Protein AF-A0A973S9C7-F1 (afdb_monomer_lite)

Structure (mmCIF, N/CA/C/O backbone):
data_AF-A0A973S9C7-F1
#
_entry.id   AF-A0A973S9C7-F1
#
loop_
_atom_site.group_PDB
_atom_site.id
_atom_site.type_symbol
_atom_site.label_atom_id
_atom_site.label_alt_id
_atom_site.label_comp_id
_atom_site.label_asym_id
_atom_site.label_entity_id
_atom_site.label_seq_id
_atom_site.pdbx_PDB_ins_code
_atom_site.Cartn_x
_atom_site.Cartn_y
_atom_site.Cartn_z
_atom_site.occupancy
_atom_site.B_iso_or_equiv
_atom_site.auth_seq_id
_atom_site.auth_comp_id
_atom_site.auth_asym_id
_atom_site.auth_atom_id
_atom_site.pdbx_PDB_model_num
ATOM 1 N N . MET A 1 1 ? 29.580 -9.008 -14.739 1.00 42.59 1 MET A N 1
ATOM 2 C CA . MET A 1 1 ? 28.572 -8.515 -13.777 1.00 42.59 1 MET A CA 1
ATOM 3 C C . MET A 1 1 ? 28.087 -7.168 -14.276 1.00 42.59 1 MET A C 1
ATOM 5 O O . MET A 1 1 ? 28.873 -6.233 -14.287 1.00 42.59 1 MET A O 1
ATOM 9 N N . ARG A 1 2 ? 26.863 -7.077 -14.807 1.00 45.34 2 ARG A N 1
ATOM 10 C CA . ARG A 1 2 ? 26.273 -5.771 -15.119 1.00 45.34 2 ARG A CA 1
ATOM 11 C C . ARG A 1 2 ? 25.661 -5.263 -13.819 1.00 45.34 2 ARG A C 1
ATOM 13 O O . ARG A 1 2 ? 24.608 -5.754 -13.431 1.00 45.34 2 ARG A O 1
ATOM 20 N N . CYS A 1 3 ? 26.336 -4.339 -13.140 1.00 53.03 3 CYS A N 1
ATOM 21 C CA . CYS A 1 3 ? 25.655 -3.444 -12.211 1.00 53.03 3 CYS A CA 1
ATOM 22 C C . CYS A 1 3 ? 24.739 -2.564 -13.067 1.00 53.03 3 CYS A C 1
ATOM 24 O O . CYS A 1 3 ? 25.143 -1.494 -13.510 1.00 53.03 3 CYS A O 1
ATOM 26 N N . GLY A 1 4 ? 23.559 -3.075 -13.423 1.00 59.03 4 GLY A N 1
ATOM 27 C CA . GLY A 1 4 ? 22.479 -2.210 -13.871 1.00 59.03 4 GLY A CA 1
ATOM 28 C C . GLY A 1 4 ? 22.086 -1.385 -12.659 1.00 59.03 4 GLY A C 1
ATOM 29 O O . GLY A 1 4 ? 21.771 -1.968 -11.624 1.00 59.03 4 GLY A O 1
ATOM 30 N N . SER A 1 5 ? 22.201 -0.062 -12.748 1.00 70.56 5 SER A N 1
ATOM 31 C CA . SER A 1 5 ? 21.650 0.845 -11.741 1.00 70.56 5 SER A CA 1
ATOM 32 C C . SER A 1 5 ? 20.204 0.432 -11.475 1.00 70.56 5 SER A C 1
ATOM 34 O O . SER A 1 5 ? 19.425 0.337 -12.428 1.00 70.56 5 SER A O 1
ATOM 36 N N . MET A 1 6 ? 19.869 0.120 -10.222 1.00 80.06 6 MET A N 1
ATOM 37 C CA . MET A 1 6 ? 18.487 -0.191 -9.872 1.00 80.06 6 MET A CA 1
ATOM 38 C C . MET A 1 6 ? 17.629 1.045 -10.168 1.00 80.06 6 MET A C 1
ATOM 40 O O . MET A 1 6 ? 18.028 2.151 -9.796 1.00 80.06 6 MET A O 1
ATOM 44 N N . PRO A 1 7 ? 16.507 0.895 -10.889 1.00 85.94 7 PRO A N 1
ATOM 45 C CA . PRO A 1 7 ? 15.637 2.021 -11.177 1.00 85.94 7 PRO A CA 1
ATOM 46 C C . PRO A 1 7 ? 15.081 2.617 -9.880 1.00 85.94 7 PRO A C 1
ATOM 48 O O . PRO A 1 7 ? 14.730 1.901 -8.938 1.00 85.94 7 PRO A O 1
ATOM 51 N N . ILE A 1 8 ? 15.020 3.947 -9.848 1.00 91.44 8 ILE A N 1
ATOM 52 C CA . ILE A 1 8 ? 14.438 4.706 -8.744 1.00 91.44 8 ILE A CA 1
ATOM 53 C C . ILE A 1 8 ? 12.961 4.898 -9.056 1.00 91.44 8 ILE A C 1
ATOM 55 O O . ILE A 1 8 ? 12.603 5.433 -10.105 1.00 91.44 8 ILE A O 1
ATOM 59 N N . TYR A 1 9 ? 12.111 4.474 -8.131 1.00 92.81 9 TYR A N 1
ATOM 60 C CA . TYR A 1 9 ? 10.676 4.663 -8.219 1.00 92.81 9 TYR A CA 1
ATOM 61 C C . TYR A 1 9 ? 10.216 5.655 -7.166 1.00 92.81 9 TYR A C 1
ATOM 63 O O . TYR A 1 9 ? 10.482 5.506 -5.975 1.00 92.81 9 TYR A O 1
ATOM 71 N N . GLN A 1 10 ? 9.441 6.634 -7.605 1.00 93.75 10 GLN A N 1
ATOM 72 C CA . GLN A 1 10 ? 8.657 7.483 -6.737 1.00 93.75 10 GLN A CA 1
ATOM 73 C C . GLN A 1 10 ? 7.369 6.751 -6.347 1.00 93.75 10 GLN A C 1
ATOM 75 O O . GLN A 1 10 ? 6.475 6.540 -7.171 1.00 93.75 10 GLN A O 1
ATOM 80 N N . ILE A 1 11 ? 7.262 6.395 -5.075 1.00 93.19 11 ILE A N 1
ATOM 81 C CA . ILE A 1 11 ? 6.089 5.783 -4.459 1.00 93.19 11 ILE A CA 1
ATOM 82 C C . ILE A 1 11 ? 5.317 6.879 -3.725 1.00 93.19 11 ILE A C 1
ATOM 84 O O . ILE A 1 11 ? 5.866 7.621 -2.916 1.00 93.19 11 ILE A O 1
ATOM 88 N N . SER A 1 12 ? 4.022 6.992 -3.988 1.00 92.00 12 SER A N 1
ATOM 89 C CA . SER A 1 12 ? 3.121 7.915 -3.305 1.00 92.00 12 SER A CA 1
ATOM 90 C C . SER A 1 12 ? 1.960 7.137 -2.714 1.00 92.00 12 SER A C 1
ATOM 92 O O . SER A 1 12 ? 1.301 6.390 -3.428 1.00 92.00 12 SER A O 1
ATOM 94 N N . VAL A 1 13 ? 1.677 7.354 -1.435 1.00 89.62 13 VAL A N 1
ATOM 95 C CA . VAL A 1 13 ? 0.522 6.781 -0.740 1.00 89.62 13 VAL A CA 1
ATOM 96 C C . VAL A 1 13 ? -0.353 7.921 -0.244 1.00 89.62 13 VAL A C 1
ATOM 98 O O . VAL A 1 13 ? 0.126 8.789 0.484 1.00 89.62 13 VAL A O 1
ATOM 101 N N . VAL A 1 14 ? -1.615 7.947 -0.661 1.00 89.75 14 VAL A N 1
ATOM 102 C CA . VAL A 1 14 ? -2.549 9.038 -0.362 1.00 89.75 14 VAL A CA 1
ATOM 103 C C . VAL A 1 14 ? -3.880 8.480 0.127 1.00 89.75 14 VAL A C 1
ATOM 105 O O . VAL A 1 14 ? -4.466 7.607 -0.503 1.00 89.75 14 VAL A O 1
ATOM 108 N N . ASN A 1 15 ? -4.380 9.020 1.229 1.00 86.44 15 ASN A N 1
ATOM 109 C CA . ASN A 1 15 ? -5.742 8.838 1.725 1.00 86.44 15 ASN A CA 1
ATOM 110 C C . ASN A 1 15 ? -6.351 10.233 1.997 1.00 86.44 15 ASN A C 1
ATOM 112 O O . ASN A 1 15 ? -5.675 11.248 1.835 1.00 86.44 15 ASN A O 1
ATOM 116 N N . ALA A 1 16 ? -7.616 10.300 2.406 1.00 81.88 16 ALA A N 1
ATOM 117 C CA . ALA A 1 16 ? -8.306 11.519 2.812 1.00 81.88 16 ALA A CA 1
ATOM 118 C C . ALA A 1 16 ? -7.528 12.319 3.874 1.00 81.88 16 ALA A C 1
ATOM 120 O O . ALA A 1 16 ? -7.512 13.546 3.813 1.00 81.88 16 ALA A O 1
ATOM 121 N N . ASP A 1 17 ? -6.846 11.627 4.791 1.00 80.75 17 ASP A N 1
ATOM 122 C CA . ASP A 1 17 ? -6.225 12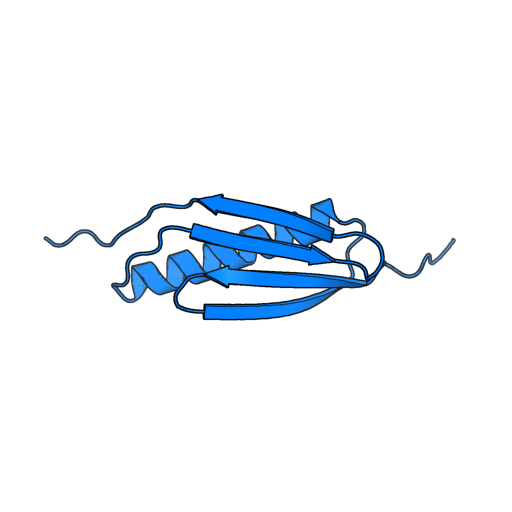.245 5.968 1.00 80.75 17 ASP A CA 1
ATOM 123 C C . ASP A 1 17 ? -4.693 12.366 5.890 1.00 80.75 17 ASP A C 1
ATOM 125 O O . ASP A 1 17 ? -4.084 13.028 6.728 1.00 80.75 17 ASP A O 1
ATOM 129 N N . PHE A 1 18 ? -4.034 11.749 4.900 1.00 82.44 18 PHE A N 1
ATOM 130 C CA . PHE A 1 18 ? -2.574 11.830 4.758 1.00 82.44 18 PHE A CA 1
ATOM 131 C C . PHE A 1 18 ? -2.091 11.631 3.319 1.00 82.44 18 PHE A C 1
ATOM 133 O O . PHE A 1 18 ? -2.731 10.983 2.495 1.00 82.44 18 PHE A O 1
ATOM 140 N N . SER A 1 19 ? -0.899 12.156 3.034 1.00 88.12 19 SER A N 1
ATOM 141 C CA . SER A 1 19 ? -0.204 11.991 1.758 1.00 88.12 19 SER A CA 1
ATOM 142 C C .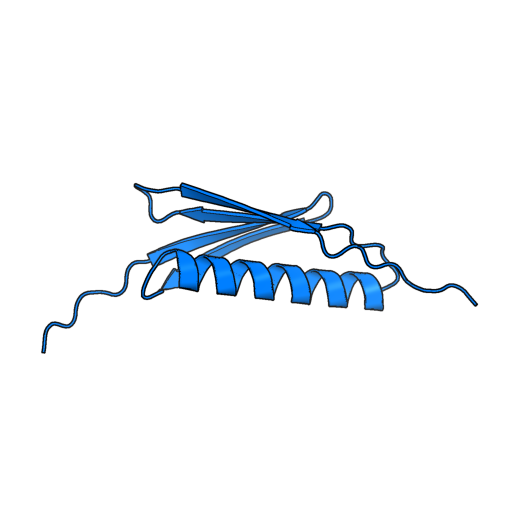 SER A 1 19 ? 1.293 11.857 2.008 1.00 88.12 19 SER A C 1
ATOM 144 O O . SER A 1 19 ? 1.935 12.809 2.448 1.00 88.12 19 SER A O 1
ATOM 146 N N . VAL A 1 20 ? 1.859 10.702 1.669 1.00 88.12 20 VAL A N 1
ATOM 147 C CA . VAL A 1 20 ? 3.292 10.410 1.780 1.00 88.12 20 VAL A CA 1
ATOM 148 C C . VAL A 1 20 ? 3.861 10.145 0.392 1.00 88.12 20 VAL A C 1
ATOM 150 O O . VAL A 1 20 ? 3.214 9.518 -0.446 1.00 88.12 20 VAL A O 1
ATOM 153 N N . LYS A 1 21 ? 5.074 10.639 0.145 1.00 91.81 21 LYS A N 1
ATOM 154 C CA . LYS A 1 21 ? 5.844 10.396 -1.076 1.00 91.81 21 LYS A CA 1
ATOM 155 C C . LYS A 1 21 ? 7.256 9.993 -0.686 1.00 91.81 21 LYS A C 1
ATOM 157 O O . LYS A 1 21 ? 7.849 10.664 0.154 1.00 91.81 21 LYS A O 1
ATOM 162 N N . ASN A 1 22 ? 7.768 8.938 -1.299 1.00 91.06 22 ASN A N 1
ATOM 163 C CA . ASN A 1 22 ? 9.126 8.462 -1.097 1.00 91.06 22 ASN A CA 1
ATOM 164 C C . ASN A 1 22 ? 9.746 8.036 -2.429 1.00 91.06 22 ASN A C 1
ATOM 166 O O . ASN A 1 22 ? 9.027 7.620 -3.335 1.00 91.06 22 ASN A O 1
ATOM 170 N N . GLU A 1 23 ? 11.063 8.143 -2.544 1.00 91.81 23 GLU A N 1
ATOM 171 C CA . GLU A 1 23 ? 11.819 7.638 -3.690 1.00 91.81 23 GLU A CA 1
ATOM 172 C C . GLU A 1 23 ? 12.665 6.459 -3.220 1.00 91.81 23 GLU A C 1
ATOM 174 O O . GLU A 1 23 ? 13.472 6.593 -2.301 1.00 91.81 23 GLU A O 1
ATOM 179 N N . GLU A 1 24 ? 12.444 5.292 -3.819 1.00 90.06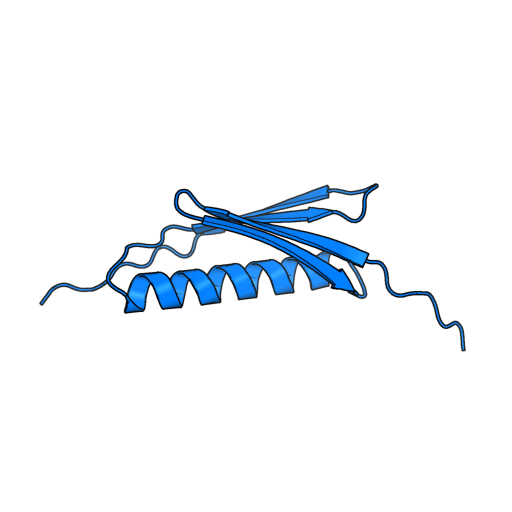 24 GLU A N 1
ATOM 180 C CA . GLU A 1 24 ? 13.093 4.047 -3.416 1.00 90.06 24 GLU A CA 1
ATOM 181 C C . GLU A 1 24 ? 13.611 3.285 -4.635 1.00 90.06 24 GLU A C 1
ATOM 183 O O . GLU A 1 24 ? 12.980 3.241 -5.695 1.00 90.06 24 GLU A O 1
ATOM 188 N N . GLU A 1 25 ? 14.778 2.666 -4.475 1.00 91.69 25 GLU A N 1
ATOM 189 C CA . GLU A 1 25 ? 15.342 1.767 -5.474 1.00 91.69 25 GLU A CA 1
ATOM 190 C C . GLU A 1 25 ? 14.605 0.427 -5.433 1.00 91.69 25 GLU A C 1
ATOM 192 O O . GLU A 1 25 ? 14.578 -0.261 -4.409 1.00 91.69 25 GLU A O 1
ATOM 197 N N . HIS A 1 26 ? 14.035 0.026 -6.567 1.00 90.06 26 HIS A N 1
ATOM 198 C CA . HIS A 1 26 ? 13.379 -1.269 -6.700 1.00 90.06 26 HIS A CA 1
ATOM 199 C C . HIS A 1 26 ? 13.769 -1.951 -8.010 1.00 90.06 26 HIS A C 1
ATOM 201 O O . HIS A 1 26 ? 14.087 -1.285 -8.991 1.00 90.06 26 HIS A O 1
ATOM 207 N N . PRO A 1 27 ? 13.747 -3.294 -8.055 1.00 89.06 27 PRO A N 1
ATOM 208 C CA . PRO A 1 27 ? 14.082 -4.030 -9.272 1.00 89.06 27 PRO A CA 1
ATOM 209 C C . PRO A 1 27 ? 13.068 -3.806 -10.403 1.00 89.06 27 PRO A C 1
ATOM 211 O O . PRO A 1 27 ? 13.441 -3.889 -11.570 1.00 89.06 27 PRO A O 1
ATOM 214 N N . ASP A 1 28 ? 11.806 -3.532 -10.062 1.00 88.31 28 ASP A N 1
ATOM 215 C CA . ASP A 1 28 ? 10.721 -3.255 -10.999 1.00 88.31 28 ASP A CA 1
ATOM 216 C C . ASP A 1 28 ? 9.562 -2.498 -10.314 1.00 88.31 28 ASP A C 1
ATOM 218 O O . ASP A 1 28 ? 9.498 -2.370 -9.084 1.00 88.31 28 ASP A O 1
ATOM 222 N N . ALA A 1 29 ? 8.615 -2.013 -11.123 1.00 87.88 29 ALA A N 1
ATOM 223 C CA . ALA A 1 29 ? 7.450 -1.265 -10.652 1.00 87.88 29 ALA A CA 1
ATOM 224 C C . ALA A 1 29 ? 6.513 -2.094 -9.753 1.00 87.88 29 ALA A C 1
ATOM 226 O O . ALA A 1 29 ? 5.838 -1.529 -8.892 1.00 87.88 29 ALA A O 1
ATOM 227 N N . ALA A 1 30 ? 6.467 -3.421 -9.919 1.00 89.12 30 ALA A N 1
ATOM 228 C CA . ALA A 1 30 ? 5.618 -4.289 -9.106 1.00 89.12 30 ALA A CA 1
ATOM 229 C C . ALA A 1 30 ? 6.179 -4.437 -7.684 1.00 89.12 30 ALA A C 1
ATOM 231 O O . ALA A 1 30 ? 5.420 -4.406 -6.714 1.00 89.12 30 ALA A O 1
ATOM 232 N N . ALA A 1 31 ? 7.503 -4.529 -7.544 1.00 90.62 31 ALA A N 1
ATOM 233 C CA . ALA A 1 31 ? 8.192 -4.516 -6.262 1.00 90.62 31 ALA A CA 1
ATOM 234 C C . ALA A 1 31 ? 7.987 -3.179 -5.532 1.00 90.62 31 ALA A C 1
ATOM 236 O O . ALA A 1 31 ? 7.634 -3.183 -4.351 1.00 90.62 31 ALA A O 1
ATOM 237 N N . ALA A 1 32 ? 8.113 -2.054 -6.246 1.00 91.19 32 ALA A N 1
ATOM 238 C CA . ALA A 1 32 ? 7.819 -0.726 -5.706 1.00 91.19 32 ALA A CA 1
ATOM 239 C C . ALA A 1 32 ? 6.345 -0.585 -5.276 1.00 91.19 32 ALA A C 1
ATOM 241 O O . ALA A 1 32 ? 6.046 -0.094 -4.188 1.00 91.19 32 ALA A O 1
ATOM 242 N N . ALA A 1 33 ? 5.403 -1.089 -6.080 1.00 90.56 33 ALA A N 1
ATOM 243 C CA . ALA A 1 33 ? 3.983 -1.094 -5.728 1.00 90.56 33 ALA A CA 1
ATOM 244 C C . ALA A 1 33 ? 3.712 -1.946 -4.484 1.00 90.56 33 ALA A C 1
ATOM 246 O O . ALA A 1 33 ? 3.002 -1.507 -3.580 1.00 90.56 33 ALA A O 1
ATOM 247 N N . GLY A 1 34 ? 4.322 -3.130 -4.391 1.00 92.25 34 GLY A N 1
ATOM 248 C CA . GLY A 1 34 ? 4.231 -3.992 -3.215 1.00 92.25 34 GLY A CA 1
ATOM 249 C C . GLY A 1 34 ? 4.725 -3.305 -1.941 1.00 92.25 34 GLY A C 1
ATOM 250 O O . GLY A 1 34 ? 4.111 -3.464 -0.884 1.00 92.25 34 GLY A O 1
ATOM 251 N N . GLN A 1 35 ? 5.788 -2.506 -2.038 1.00 91.62 35 GLN A N 1
ATOM 252 C CA . GLN A 1 35 ? 6.289 -1.708 -0.921 1.00 91.62 35 GLN A CA 1
ATOM 253 C C . GLN A 1 35 ? 5.310 -0.592 -0.530 1.00 91.62 35 GLN A C 1
ATOM 255 O O . GLN A 1 35 ? 4.959 -0.471 0.644 1.00 91.62 35 GLN A O 1
ATOM 260 N N . GLY A 1 36 ? 4.780 0.153 -1.504 1.00 90.44 36 GLY A N 1
ATOM 261 C CA . GLY A 1 36 ? 3.759 1.175 -1.256 1.00 90.44 36 GLY A CA 1
ATOM 262 C C . GLY A 1 36 ? 2.484 0.617 -0.611 1.00 90.44 36 GLY A C 1
ATOM 263 O O . GLY A 1 36 ? 1.945 1.220 0.315 1.00 90.44 36 GLY A O 1
ATOM 264 N N . ILE A 1 37 ? 2.037 -0.572 -1.030 1.00 91.12 37 ILE A N 1
ATOM 265 C CA . ILE A 1 37 ? 0.883 -1.274 -0.441 1.00 91.12 37 ILE A CA 1
ATOM 266 C C . ILE A 1 37 ? 1.160 -1.661 1.018 1.00 91.12 37 ILE A C 1
ATOM 268 O O . ILE A 1 37 ? 0.306 -1.451 1.879 1.00 91.12 37 ILE A O 1
ATOM 272 N N . LYS A 1 38 ? 2.350 -2.193 1.326 1.00 90.88 38 LYS A N 1
ATOM 273 C CA . LYS A 1 38 ? 2.746 -2.501 2.712 1.00 90.88 38 LYS A CA 1
ATOM 274 C C . LYS A 1 38 ? 2.773 -1.247 3.583 1.00 90.88 38 LYS A C 1
ATOM 276 O O . LYS A 1 38 ? 2.268 -1.286 4.701 1.00 90.88 38 LYS A O 1
ATOM 281 N N . GLY A 1 39 ? 3.311 -0.144 3.063 1.00 88.94 39 GLY A N 1
ATOM 282 C CA . GLY A 1 39 ? 3.301 1.149 3.747 1.00 88.94 39 GLY A CA 1
ATOM 283 C C . GLY A 1 39 ? 1.880 1.639 4.032 1.00 88.94 39 GLY A C 1
ATOM 284 O O . GLY A 1 39 ? 1.570 2.000 5.164 1.00 88.94 39 GLY A O 1
ATOM 285 N N . ALA A 1 40 ? 0.985 1.566 3.042 1.00 88.19 40 ALA A N 1
ATOM 286 C CA . ALA A 1 40 ? -0.426 1.917 3.208 1.00 88.19 40 ALA A CA 1
ATOM 287 C C . ALA A 1 40 ? -1.118 1.090 4.305 1.00 88.19 40 ALA A C 1
ATOM 289 O O . ALA A 1 40 ? -1.867 1.638 5.112 1.00 88.19 40 ALA A O 1
ATOM 290 N N . LEU A 1 41 ? -0.847 -0.218 4.354 1.00 87.62 41 LEU A N 1
ATOM 291 C CA . LEU A 1 41 ? -1.376 -1.118 5.382 1.00 87.62 41 LEU A CA 1
ATOM 292 C C . LEU A 1 41 ? -0.832 -0.791 6.777 1.00 87.62 41 LEU A C 1
ATOM 294 O O . LEU A 1 41 ? -1.601 -0.793 7.734 1.00 87.62 41 LEU A O 1
ATOM 298 N N . ALA A 1 42 ? 0.464 -0.494 6.895 1.00 88.19 42 ALA A N 1
ATOM 299 C CA . ALA A 1 42 ? 1.081 -0.124 8.167 1.00 88.19 42 ALA A CA 1
ATOM 300 C C . ALA A 1 42 ? 0.472 1.168 8.732 1.00 88.19 42 ALA A C 1
ATOM 302 O O . ALA A 1 42 ? 0.049 1.188 9.885 1.00 88.19 42 ALA A O 1
ATOM 303 N N . VAL A 1 43 ? 0.324 2.202 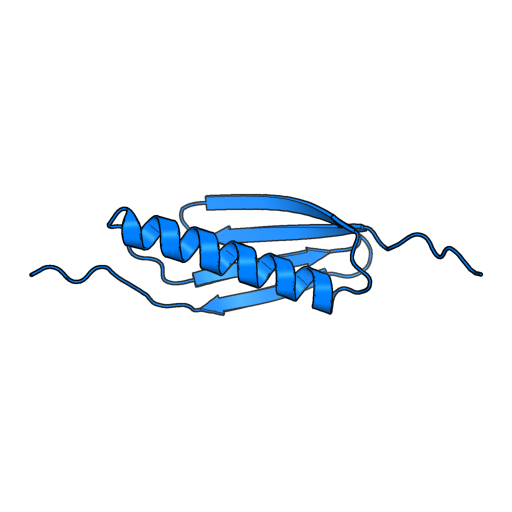7.896 1.00 85.06 43 VAL A N 1
ATOM 304 C CA . VAL A 1 43 ? -0.334 3.458 8.295 1.00 85.06 43 VAL A CA 1
ATOM 305 C C . VAL A 1 43 ? -1.794 3.215 8.681 1.00 85.06 43 VAL A C 1
ATOM 307 O O . VAL A 1 43 ? -2.275 3.765 9.669 1.00 85.06 43 VAL A O 1
ATOM 310 N N . GLY A 1 44 ? -2.507 2.367 7.935 1.00 84.88 44 GLY A N 1
ATOM 311 C CA . GLY A 1 44 ? -3.885 2.013 8.270 1.00 84.88 44 GLY A CA 1
ATOM 312 C C . GLY A 1 44 ? -4.016 1.304 9.615 1.00 84.88 44 GLY A C 1
ATOM 313 O O . GLY A 1 44 ? -4.916 1.625 10.388 1.00 84.88 44 GLY A O 1
ATOM 314 N N . LEU A 1 45 ? -3.093 0.393 9.929 1.00 86.00 45 LEU A N 1
ATOM 315 C CA . LEU A 1 45 ? -3.034 -0.266 11.231 1.00 86.00 45 LEU A CA 1
ATOM 316 C C . LEU A 1 45 ? -2.793 0.744 12.360 1.00 86.00 45 LEU A C 1
ATOM 318 O O . LEU A 1 45 ? -3.513 0.717 13.354 1.00 86.00 45 LEU A O 1
ATOM 322 N N . GLU A 1 46 ? -1.821 1.645 12.208 1.00 86.56 46 GLU A N 1
ATOM 323 C CA . GLU A 1 46 ? -1.540 2.685 13.205 1.00 86.56 46 GLU A CA 1
ATOM 324 C C . GLU A 1 46 ? -2.746 3.606 13.428 1.00 86.56 46 GLU A C 1
ATOM 326 O O . GLU A 1 46 ? -3.097 3.893 14.573 1.00 86.56 46 GLU A O 1
ATOM 331 N N . ALA A 1 47 ? -3.431 4.013 12.354 1.00 84.12 47 ALA A N 1
ATOM 332 C CA . ALA A 1 47 ? -4.634 4.837 12.439 1.00 84.12 47 ALA A CA 1
ATOM 333 C C . ALA A 1 47 ? -5.753 4.140 13.231 1.00 84.12 47 ALA A C 1
ATOM 335 O O . ALA A 1 47 ? -6.352 4.762 14.111 1.00 84.12 47 ALA A O 1
ATOM 336 N N . VAL A 1 48 ? -5.990 2.849 12.968 1.00 85.50 48 VAL A N 1
ATOM 337 C CA . VAL A 1 48 ? -6.987 2.035 13.686 1.00 85.50 48 VAL A CA 1
ATOM 338 C C . VAL A 1 48 ? -6.614 1.844 15.149 1.00 85.50 48 VAL A C 1
ATOM 340 O O . VAL A 1 48 ? -7.466 2.015 16.018 1.00 85.50 48 VAL A O 1
ATOM 343 N N . LEU A 1 49 ? -5.349 1.544 15.449 1.00 86.12 49 LEU A N 1
ATOM 344 C CA . LEU A 1 49 ? -4.871 1.422 16.829 1.00 86.12 49 LEU A CA 1
ATOM 345 C C . LEU A 1 49 ? -4.979 2.746 17.601 1.00 86.12 49 LEU A C 1
ATOM 347 O O . LEU A 1 49 ? -5.180 2.731 18.813 1.00 86.12 49 LEU A O 1
ATOM 351 N N . ALA A 1 50 ? -4.903 3.880 16.904 1.00 86.38 50 ALA A N 1
ATOM 352 C CA . ALA A 1 50 ? -5.150 5.207 17.463 1.00 86.38 50 ALA A CA 1
ATOM 353 C C . ALA A 1 50 ? -6.648 5.572 17.579 1.00 86.38 50 ALA A C 1
ATOM 355 O O . ALA A 1 50 ? -6.967 6.674 18.020 1.00 86.38 50 ALA A O 1
ATOM 356 N N . GLY A 1 51 ? -7.568 4.678 17.195 1.00 84.50 51 GLY A N 1
ATOM 357 C CA . GLY A 1 51 ? -9.016 4.886 17.298 1.00 84.50 51 GLY A CA 1
ATOM 358 C C . GLY A 1 51 ? -9.677 5.509 16.063 1.00 84.50 51 GLY A C 1
ATOM 359 O O . GLY A 1 51 ? -10.861 5.838 16.108 1.00 84.50 51 GLY A O 1
ATOM 360 N N . ASN A 1 52 ? -8.955 5.660 14.952 1.00 84.81 52 ASN A N 1
ATOM 361 C CA . ASN A 1 52 ? -9.489 6.227 13.714 1.00 84.81 52 ASN A CA 1
ATOM 362 C C . ASN A 1 52 ? -9.923 5.124 12.742 1.00 84.81 52 ASN A C 1
ATOM 364 O O . ASN A 1 52 ? -9.339 4.046 12.690 1.00 84.81 52 ASN A O 1
ATOM 368 N N . SER A 1 53 ? -10.944 5.385 11.931 1.00 82.25 53 SER A N 1
ATOM 369 C CA . SER A 1 53 ? -11.323 4.452 10.861 1.00 82.25 53 SER A CA 1
ATOM 370 C C . SER A 1 53 ? -10.389 4.600 9.662 1.00 82.25 53 SER A C 1
ATOM 372 O O . SER A 1 53 ? -10.030 5.717 9.296 1.00 82.25 53 SER A O 1
ATOM 374 N N . PHE A 1 54 ? -10.041 3.489 9.009 1.00 84.06 54 PHE A N 1
ATOM 375 C CA . PHE A 1 54 ? -9.226 3.497 7.796 1.00 84.06 54 PHE A CA 1
ATOM 376 C C . PHE A 1 54 ? -9.876 2.643 6.705 1.00 84.06 54 PHE A C 1
ATOM 378 O O . PHE A 1 54 ? -9.984 1.420 6.814 1.00 84.06 54 PHE A O 1
ATOM 385 N N . PHE A 1 55 ? -10.301 3.289 5.619 1.00 83.69 55 PHE A N 1
ATOM 386 C CA . PHE A 1 55 ? -11.027 2.614 4.540 1.00 83.69 55 PHE A CA 1
ATOM 387 C C . PHE A 1 55 ? -10.114 2.158 3.401 1.00 83.69 55 PHE A C 1
ATOM 389 O O . PHE A 1 55 ? -10.319 1.083 2.832 1.00 83.69 55 PHE A O 1
ATOM 396 N N . GLY A 1 56 ? -9.062 2.916 3.110 1.00 87.94 56 GLY A N 1
ATOM 397 C CA . GLY A 1 56 ? -8.088 2.551 2.096 1.00 87.94 56 GLY A CA 1
ATOM 398 C C . GLY A 1 56 ? -7.154 3.695 1.748 1.00 87.94 56 GLY A C 1
ATOM 399 O O . GLY A 1 56 ? -7.305 4.798 2.253 1.00 87.94 56 GLY A O 1
ATOM 400 N N . ALA A 1 57 ? -6.205 3.436 0.861 1.00 90.62 57 ALA A N 1
ATOM 401 C CA . ALA A 1 57 ? -5.322 4.458 0.323 1.00 90.62 57 ALA A CA 1
ATOM 402 C C . ALA A 1 57 ? -5.060 4.198 -1.160 1.00 90.62 57 ALA A C 1
ATOM 404 O O . ALA A 1 57 ? -5.004 3.053 -1.614 1.00 90.62 57 ALA A O 1
ATOM 405 N N . GLU A 1 58 ? -4.868 5.268 -1.915 1.00 92.75 58 GLU A N 1
ATOM 406 C CA . GLU A 1 58 ? -4.304 5.197 -3.248 1.00 92.75 58 GLU A CA 1
ATOM 407 C C . GLU A 1 58 ? -2.785 5.042 -3.148 1.00 92.75 58 GLU A C 1
ATOM 409 O O . GLU A 1 58 ? -2.112 5.854 -2.516 1.00 92.75 58 GLU A O 1
ATOM 414 N N . VAL A 1 59 ? -2.242 4.036 -3.828 1.00 92.88 59 VAL A N 1
ATO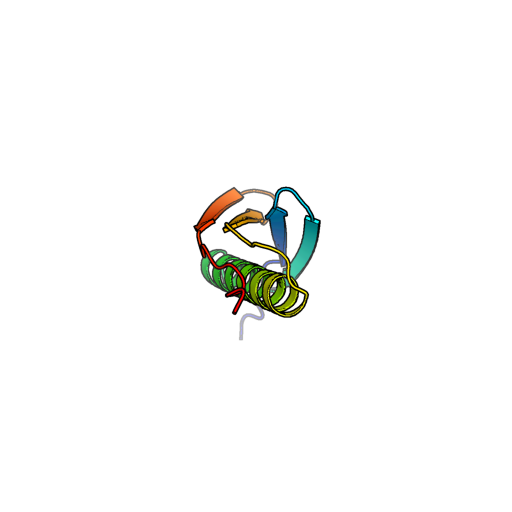M 415 C CA . VAL A 1 59 ? -0.805 3.859 -4.034 1.00 92.88 59 VAL A CA 1
ATOM 416 C C . VAL A 1 59 ? -0.492 4.165 -5.495 1.00 92.88 59 VAL A C 1
ATOM 418 O O . VAL A 1 59 ? -0.989 3.504 -6.404 1.00 92.88 59 VAL A O 1
ATOM 421 N N . SER A 1 60 ? 0.336 5.175 -5.735 1.00 92.31 60 SER A N 1
ATOM 422 C CA . SER A 1 60 ? 0.886 5.511 -7.048 1.00 92.31 60 SER A CA 1
ATOM 423 C C . SER A 1 60 ? 2.376 5.185 -7.080 1.00 92.31 60 SER A C 1
ATOM 425 O O . SER A 1 60 ? 3.095 5.531 -6.150 1.00 92.31 60 SER A O 1
ATOM 427 N N . VAL A 1 61 ? 2.848 4.588 -8.167 1.00 92.81 61 VAL A N 1
ATOM 428 C CA . VAL A 1 61 ? 4.271 4.339 -8.428 1.00 92.81 61 VAL A CA 1
ATOM 429 C C . VAL A 1 61 ? 4.635 4.964 -9.765 1.00 92.81 61 VAL A C 1
ATOM 431 O O . VAL A 1 61 ? 3.877 4.824 -10.727 1.00 92.81 61 VAL A O 1
ATOM 434 N N . SER A 1 62 ? 5.763 5.666 -9.827 1.00 91.50 62 SER A N 1
ATOM 435 C CA . SER A 1 62 ? 6.250 6.331 -11.035 1.00 91.50 62 SER A CA 1
ATOM 436 C C . SER A 1 62 ? 7.770 6.255 -11.136 1.00 91.50 62 SER A C 1
ATOM 438 O O . SER A 1 62 ? 8.440 6.530 -10.153 1.00 91.50 62 SER A O 1
ATOM 440 N N . ASP A 1 63 ? 8.319 5.950 -12.308 1.00 87.75 63 ASP A N 1
ATOM 441 C CA . ASP A 1 63 ? 9.764 6.066 -12.610 1.00 87.75 63 ASP A CA 1
ATOM 442 C C . ASP A 1 63 ? 10.093 7.295 -13.482 1.00 87.75 63 ASP A C 1
ATOM 444 O O . ASP A 1 63 ? 11.218 7.470 -13.940 1.00 87.75 63 ASP A O 1
ATOM 448 N N . GLY A 1 64 ? 9.099 8.159 -13.717 1.00 80.62 64 GLY A N 1
ATOM 449 C CA . GLY A 1 64 ? 9.218 9.356 -14.553 1.00 80.62 64 GLY A CA 1
ATOM 450 C C . GLY A 1 64 ? 8.745 9.151 -15.994 1.00 80.62 64 GLY A C 1
ATOM 451 O O . GLY A 1 64 ? 8.278 10.113 -16.601 1.00 80.62 64 GLY A O 1
ATOM 452 N N . GLU A 1 65 ? 8.762 7.920 -16.514 1.00 78.44 65 GLU A N 1
ATOM 453 C CA . GLU A 1 65 ? 8.198 7.578 -17.832 1.00 78.44 65 GLU A CA 1
ATOM 454 C C . GLU A 1 65 ? 6.867 6.826 -17.716 1.00 78.44 65 GLU A C 1
ATOM 456 O O . GLU A 1 65 ? 5.939 7.053 -18.493 1.00 78.44 65 GLU A O 1
ATOM 461 N N . SER A 1 66 ? 6.749 5.948 -16.723 1.00 77.56 66 SER A N 1
ATOM 462 C CA . SER A 1 66 ? 5.599 5.083 -16.491 1.00 77.56 66 SER A CA 1
ATOM 463 C C . SER A 1 66 ? 4.976 5.364 -15.133 1.00 77.56 66 SER A C 1
ATOM 465 O O . SER A 1 66 ? 5.673 5.521 -14.135 1.00 77.56 66 SER A O 1
ATOM 467 N N . ARG A 1 67 ? 3.638 5.378 -15.078 1.00 86.88 67 ARG A N 1
ATOM 468 C CA . ARG A 1 67 ? 2.879 5.528 -13.830 1.00 86.88 67 ARG A CA 1
ATOM 469 C C . ARG A 1 67 ? 1.877 4.396 -13.659 1.00 86.88 67 ARG A C 1
ATOM 471 O O . ARG A 1 67 ? 1.015 4.190 -14.509 1.00 86.88 67 ARG A O 1
ATOM 478 N N . GLN A 1 68 ? 1.939 3.728 -12.514 1.00 88.06 68 GLN A N 1
ATOM 479 C CA . GLN A 1 68 ? 0.949 2.749 -12.075 1.00 88.06 68 GLN A CA 1
ATOM 480 C C . GLN A 1 68 ? 0.193 3.292 -10.862 1.00 88.06 68 GLN A C 1
ATOM 482 O O . GLN A 1 68 ? 0.769 3.978 -10.018 1.00 88.06 68 GLN A O 1
ATOM 487 N N . ARG A 1 69 ? -1.115 3.033 -10.793 1.00 89.00 69 ARG A N 1
ATOM 488 C CA . ARG A 1 69 ? -1.985 3.483 -9.699 1.00 89.00 69 ARG A CA 1
ATOM 489 C C . ARG A 1 69 ? -2.849 2.327 -9.236 1.00 89.00 69 ARG A C 1
ATOM 491 O O . ARG A 1 69 ? -3.466 1.651 -10.054 1.00 89.00 69 ARG A O 1
ATOM 498 N N . PHE A 1 70 ? -2.916 2.151 -7.928 1.00 86.81 70 PHE A N 1
ATOM 499 C CA . PHE A 1 70 ? -3.660 1.095 -7.266 1.00 86.81 70 PHE A CA 1
ATOM 500 C C . PHE A 1 70 ? -4.513 1.710 -6.163 1.00 86.81 70 PHE A C 1
ATOM 502 O O . PHE A 1 70 ? -4.055 2.595 -5.445 1.00 86.81 70 PHE A O 1
ATOM 509 N N . MET A 1 71 ? -5.741 1.221 -6.010 1.00 84.50 71 MET A N 1
ATOM 510 C CA . MET A 1 71 ? -6.554 1.510 -4.832 1.00 84.50 71 MET A CA 1
ATOM 511 C C . MET A 1 71 ? -6.438 0.328 -3.875 1.00 84.50 71 MET A C 1
ATOM 513 O O . MET A 1 71 ? -6.799 -0.794 -4.230 1.00 84.50 71 MET A O 1
ATOM 517 N N . VAL A 1 72 ? -5.929 0.574 -2.673 1.00 83.50 72 VAL A N 1
ATOM 518 C CA . VAL A 1 72 ? -5.794 -0.439 -1.626 1.00 83.50 72 VAL A CA 1
ATOM 519 C C . VAL A 1 72 ? -6.952 -0.259 -0.657 1.00 83.50 72 VAL A C 1
ATOM 521 O O . VAL A 1 72 ? -6.918 0.627 0.194 1.00 83.50 72 VAL A O 1
ATOM 524 N N . ALA A 1 73 ? -7.994 -1.076 -0.802 1.00 78.88 73 ALA A N 1
ATOM 525 C CA . ALA A 1 73 ? -9.102 -1.123 0.145 1.00 78.88 73 ALA A CA 1
ATOM 526 C C . ALA A 1 73 ? -8.754 -2.086 1.287 1.00 78.88 73 ALA A C 1
ATOM 528 O O . ALA A 1 73 ? -8.485 -3.261 1.040 1.00 78.88 73 ALA A O 1
ATOM 529 N N . VAL A 1 74 ? -8.745 -1.584 2.522 1.00 71.25 74 VAL A N 1
ATOM 530 C CA . VAL A 1 74 ? -8.419 -2.379 3.723 1.00 71.25 74 VAL A CA 1
ATOM 531 C C . VAL A 1 74 ? -9.640 -2.498 4.633 1.00 71.25 74 VAL A C 1
ATOM 533 O O . VAL A 1 74 ? -9.874 -3.570 5.174 1.00 71.25 74 VAL A O 1
ATOM 536 N N . GLY A 1 75 ? -10.450 -1.435 4.736 1.00 67.25 75 GLY A N 1
ATOM 537 C CA . GLY A 1 75 ? -11.746 -1.434 5.421 1.00 67.25 75 GLY A CA 1
ATOM 538 C C . GLY A 1 75 ? -11.699 -1.952 6.859 1.00 67.25 75 GLY A C 1
ATOM 539 O O . GLY A 1 75 ? -12.234 -3.023 7.132 1.00 67.25 75 GLY A O 1
ATOM 540 N N . VAL A 1 76 ? -11.085 -1.200 7.778 1.00 68.81 76 VAL A N 1
ATOM 541 C CA . VAL A 1 76 ? -10.994 -1.582 9.199 1.00 68.81 76 VAL A CA 1
ATOM 542 C C . VAL A 1 76 ? -11.376 -0.403 10.098 1.00 68.81 76 VAL A C 1
ATOM 544 O O . VAL A 1 76 ? -10.982 0.739 9.852 1.00 68.81 76 VAL A O 1
ATOM 547 N N . SER A 1 77 ? -12.148 -0.685 11.149 1.00 71.75 77 SER A N 1
ATOM 548 C CA . SER A 1 77 ? -12.560 0.275 12.178 1.00 71.75 77 SER A CA 1
ATOM 549 C C . SER A 1 77 ? -12.394 -0.325 13.580 1.00 71.75 77 SER A C 1
ATOM 551 O O . SER A 1 77 ? -12.561 -1.539 13.732 1.00 71.75 77 SER A O 1
ATOM 553 N N . PRO A 1 78 ? -12.115 0.491 14.612 1.00 73.06 78 PRO A N 1
ATOM 554 C CA . PRO A 1 78 ? -12.134 0.033 15.999 1.00 73.06 78 PRO A CA 1
ATOM 555 C C . PRO A 1 78 ? -13.508 -0.530 16.392 1.00 73.06 78 PRO A C 1
ATOM 557 O O . PRO A 1 78 ? -14.541 -0.024 15.948 1.00 73.06 78 PRO A O 1
ATOM 560 N N . LEU A 1 79 ? -13.522 -1.562 17.237 1.00 79.12 79 LEU A N 1
ATOM 561 C CA . LEU A 1 79 ? -14.737 -2.014 17.914 1.00 79.12 79 LEU A CA 1
ATOM 562 C C . LEU A 1 79 ? -14.924 -1.161 19.173 1.00 79.12 79 LEU A C 1
ATOM 564 O O . LEU A 1 79 ? -14.016 -1.092 19.999 1.00 79.12 79 LEU A O 1
ATOM 568 N N . ASN A 1 80 ? -16.083 -0.518 19.306 1.00 72.94 80 ASN A N 1
ATOM 569 C CA . ASN A 1 80 ? -16.4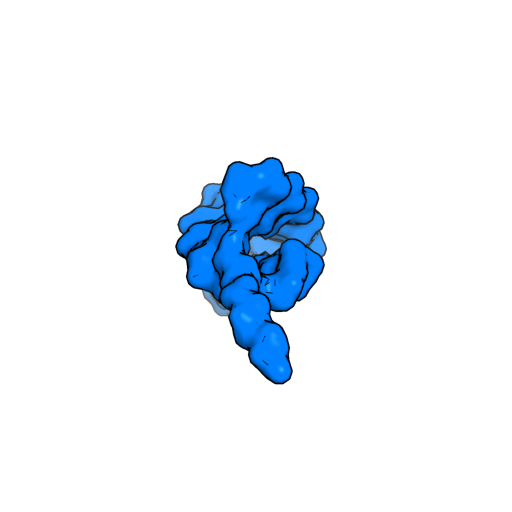97 0.097 20.564 1.00 72.94 80 ASN A CA 1
ATOM 570 C C . ASN A 1 80 ? -17.285 -0.959 21.348 1.00 72.94 80 ASN A C 1
ATOM 572 O O . ASN A 1 80 ? -18.334 -1.392 20.867 1.00 72.94 80 ASN A O 1
ATOM 576 N N . ASP A 1 81 ? -16.755 -1.376 22.495 1.00 63.19 81 ASP A N 1
ATOM 577 C CA . ASP A 1 81 ? -17.459 -2.176 23.509 1.00 63.19 81 ASP A CA 1
ATOM 578 C C . ASP A 1 81 ? -18.001 -1.233 24.599 1.00 63.19 81 ASP A C 1
ATOM 580 O O . ASP A 1 81 ? -17.241 -0.313 24.997 1.00 63.19 81 ASP A O 1
#

Secondary structure (DSSP, 8-state):
---PPPPEEEEEEE-SS-EEEEEEE-SSHHHHHHHHHHHHHHHHHHHHHTT--EEEEEEEEE-SS-EEEEEEEEEE-----

pLDDT: mean 83.99, std 10.25, range [42.59, 93.75]

Sequence (81 aa):
MRCGSMPIYQISVVNADFSVKNEEEHPDAAAAAGQGIKGALAVGLEAVLAGNSFFGAEVSVSDGESRQRFMVAVGVSPLND

Foldseek 3Di:
DPPPPQQWKWKWKDDPVDIDIDIDGDNDQVRSQVVSLVVFVVVQVVCQVVQHWDQWIKIWIDSPPDIDIDTGGDGDGHDDD

Radius of gyration: 14.78 Å; chains: 1; bounding box: 46×21×41 Å